Protein AF-A0A9P7BKC5-F1 (afdb_monomer_lite)

Secondary structure (DSSP, 8-state):
--SS---------SSS--HHHHHHHIIIIIHHHHHHTT--TTT---TT-TTS-TTPPTT-GGG-TTHHHHHHHHHHHHTSSS--SSHHHHHHHHHHHHTT--HHHHHHHHTTHHHHHHHHHHTTT-----

Foldseek 3Di:
DALQALFDDDDDDDDDDDPVNVVVCCVPRVVVRCVVSVHDPVPDDDPPPCPPCVDDDPPPVLLPLVVVLVVQLVVQQVPDPDHQPDDVSVVVSSRVSRVPIGSVNSNVSVVCNVVSVVQCVVVVNDDDPD

Structure (mmCIF, N/CA/C/O backbone):
data_AF-A0A9P7BKC5-F1
#
_entry.id   AF-A0A9P7BKC5-F1
#
loop_
_atom_site.group_PDB
_atom_site.id
_atom_site.type_symbol
_atom_site.label_atom_id
_atom_site.label_alt_id
_atom_site.label_comp_id
_atom_site.label_asym_id
_atom_site.label_entity_id
_atom_site.label_seq_id
_atom_site.pdbx_PDB_ins_code
_atom_site.Cartn_x
_atom_site.Cartn_y
_atom_site.Cartn_z
_atom_site.occupancy
_atom_site.B_iso_or_equiv
_atom_site.auth_seq_id
_atom_site.auth_comp_id
_atom_site.auth_asym_id
_atom_site.auth_atom_id
_atom_site.pdbx_PDB_model_num
ATOM 1 N N . MET A 1 1 ? 2.037 -2.837 1.589 1.00 83.06 1 MET A N 1
ATOM 2 C CA . MET A 1 1 ? 1.638 -4.068 0.875 1.00 83.06 1 MET A CA 1
ATOM 3 C C . MET A 1 1 ? 2.873 -4.823 0.447 1.00 83.06 1 MET A C 1
ATOM 5 O O . MET A 1 1 ? 3.811 -4.207 -0.045 1.00 83.06 1 MET A O 1
ATOM 9 N N . THR A 1 2 ? 2.847 -6.133 0.635 1.00 87.44 2 THR A N 1
ATOM 10 C CA . THR A 1 2 ? 3.884 -7.095 0.269 1.00 87.44 2 THR A CA 1
ATOM 11 C C . THR A 1 2 ? 3.277 -8.169 -0.643 1.00 87.44 2 THR A C 1
ATOM 13 O O . THR A 1 2 ? 2.073 -8.186 -0.897 1.00 87.44 2 THR A O 1
ATOM 16 N N . HIS A 1 3 ? 4.106 -9.087 -1.136 1.00 86.81 3 HIS A N 1
ATOM 17 C CA . HIS A 1 3 ? 3.654 -10.266 -1.883 1.00 86.81 3 HIS A CA 1
ATOM 18 C C . HIS A 1 3 ? 2.947 -11.317 -0.999 1.00 86.81 3 HIS A C 1
ATOM 20 O O . HIS A 1 3 ? 2.332 -12.257 -1.506 1.00 86.81 3 HIS A O 1
ATOM 26 N N . GLU A 1 4 ? 3.024 -11.151 0.321 1.00 90.94 4 GLU A N 1
ATOM 27 C CA . GLU A 1 4 ? 2.427 -12.041 1.318 1.00 90.94 4 GLU A CA 1
ATOM 28 C C . GLU A 1 4 ? 1.116 -11.480 1.891 1.00 90.94 4 GLU A C 1
ATOM 30 O O . GLU A 1 4 ? 0.279 -12.244 2.367 1.00 90.94 4 GLU A O 1
ATOM 35 N N . GLY A 1 5 ? 0.877 -10.172 1.755 1.00 92.25 5 GLY A N 1
ATOM 36 C CA . GLY A 1 5 ? -0.394 -9.548 2.101 1.00 92.25 5 GLY A CA 1
ATOM 37 C C . GLY A 1 5 ? -0.320 -8.021 2.204 1.00 92.25 5 GLY A C 1
ATOM 38 O O . GLY A 1 5 ? 0.664 -7.394 1.800 1.00 92.25 5 GLY A O 1
ATOM 39 N N . PRO A 1 6 ? -1.369 -7.368 2.725 1.00 92.25 6 PRO A N 1
ATOM 40 C CA . PRO A 1 6 ? -1.450 -5.910 2.758 1.00 92.25 6 PRO A CA 1
ATOM 41 C C . PRO A 1 6 ? -0.411 -5.267 3.697 1.00 92.25 6 PRO A C 1
ATOM 43 O O . PRO A 1 6 ? 0.045 -4.151 3.420 1.00 92.25 6 PRO A O 1
ATOM 46 N N . GLY A 1 7 ? 0.044 -5.983 4.731 1.00 91.69 7 GLY A N 1
ATOM 47 C CA . GLY A 1 7 ? 0.858 -5.422 5.814 1.00 91.69 7 GLY A CA 1
ATOM 48 C C . GLY A 1 7 ? 0.059 -4.479 6.705 1.00 91.69 7 GLY A C 1
ATOM 49 O O . GLY A 1 7 ? -1.137 -4.279 6.494 1.00 91.69 7 GLY A O 1
ATOM 50 N N . TYR A 1 8 ? 0.709 -3.887 7.699 1.00 90.81 8 TYR A N 1
ATOM 51 C CA . TYR A 1 8 ? 0.022 -2.999 8.632 1.00 90.81 8 TYR A CA 1
ATOM 52 C C . TYR A 1 8 ? -0.262 -1.626 8.010 1.00 90.81 8 TYR A C 1
ATOM 54 O O . TYR A 1 8 ? 0.596 -1.014 7.369 1.00 90.81 8 TYR A O 1
ATOM 62 N N . ALA A 1 9 ? -1.492 -1.142 8.193 1.00 89.31 9 ALA A N 1
ATOM 63 C CA . ALA A 1 9 ? -1.848 0.240 7.901 1.00 89.31 9 ALA A CA 1
ATOM 64 C C . ALA A 1 9 ? -1.431 1.127 9.082 1.00 89.31 9 ALA A C 1
ATOM 66 O O . ALA A 1 9 ? -1.636 0.762 10.236 1.00 89.31 9 ALA A O 1
ATOM 67 N N . CYS A 1 10 ? -0.888 2.309 8.794 1.00 88.94 10 CYS A N 1
ATOM 68 C CA . CYS A 1 10 ? -0.491 3.278 9.813 1.00 88.94 10 CYS A CA 1
ATOM 69 C C . CYS A 1 10 ? -1.374 4.527 9.729 1.00 88.94 10 CYS A C 1
ATOM 71 O O . CYS A 1 10 ? -1.605 5.060 8.639 1.00 88.94 10 CYS A O 1
ATOM 73 N N . GLN A 1 11 ? -1.853 4.995 10.880 1.00 87.25 11 GLN A N 1
ATOM 74 C CA . GLN A 1 11 ? -2.563 6.261 11.001 1.00 87.25 11 GLN A CA 1
ATOM 75 C C . GLN A 1 11 ? -1.601 7.365 11.445 1.00 87.25 11 GLN A C 1
ATOM 77 O O . GLN A 1 11 ? -0.865 7.211 12.416 1.00 87.25 11 GLN A O 1
ATOM 82 N N . ILE A 1 12 ? -1.663 8.511 10.768 1.00 87.19 12 ILE A N 1
ATOM 83 C CA . ILE A 1 12 ? -0.950 9.729 11.160 1.00 87.19 12 ILE A CA 1
ATOM 84 C C . ILE A 1 12 ? -1.946 10.623 11.893 1.00 87.19 12 ILE A C 1
ATOM 86 O O . ILE A 1 12 ? -2.934 11.060 11.301 1.00 87.19 12 ILE A O 1
ATOM 90 N N . TYR A 1 13 ? -1.714 10.846 13.184 1.00 76.50 13 TYR A N 1
ATOM 91 C CA . TYR A 1 13 ? -2.628 11.606 14.040 1.00 76.50 13 TYR A CA 1
ATOM 92 C C . TYR A 1 13 ? -2.347 13.113 14.013 1.00 76.50 13 TYR A C 1
ATOM 94 O O . TYR A 1 13 ? -3.289 13.902 13.955 1.00 76.50 13 TYR A O 1
ATOM 102 N N . ASP A 1 14 ? -1.070 13.505 13.979 1.00 78.75 14 ASP A N 1
ATOM 103 C CA . ASP A 1 14 ? -0.651 14.892 14.181 1.00 78.75 14 ASP A CA 1
ATOM 104 C C . ASP A 1 14 ? 0.051 15.470 12.947 1.00 78.75 14 ASP A C 1
ATOM 106 O O . ASP A 1 14 ? 1.211 15.177 12.659 1.00 78.75 14 ASP A O 1
ATOM 110 N N . GLY A 1 15 ? -0.653 16.352 12.235 1.00 81.31 15 GLY A N 1
ATOM 111 C CA . GLY A 1 15 ? -0.070 17.177 11.179 1.00 81.31 15 GLY A CA 1
ATOM 112 C C . GLY A 1 15 ? 0.419 16.399 9.953 1.00 81.31 15 GLY A C 1
ATOM 113 O O . GLY A 1 15 ? -0.196 15.431 9.508 1.00 81.31 15 GLY A O 1
ATOM 114 N N . THR A 1 16 ? 1.504 16.891 9.358 1.00 86.75 16 THR A N 1
ATOM 115 C CA . THR A 1 16 ? 2.106 16.330 8.143 1.00 86.75 16 THR A CA 1
ATOM 116 C C . THR A 1 16 ? 3.262 15.407 8.514 1.00 86.75 16 THR A C 1
ATOM 118 O O . THR A 1 16 ? 4.022 15.701 9.434 1.00 86.75 16 THR A O 1
ATOM 121 N N . MET A 1 17 ? 3.436 14.317 7.762 1.00 89.62 17 MET A N 1
ATOM 122 C CA . MET A 1 17 ? 4.587 13.425 7.911 1.00 89.62 17 MET A CA 1
ATOM 123 C C . MET A 1 17 ? 5.911 14.199 7.797 1.00 89.62 17 MET A C 1
ATOM 125 O O . MET A 1 17 ? 6.130 14.917 6.822 1.00 89.62 17 MET A O 1
ATOM 129 N N . ASN A 1 18 ? 6.795 14.027 8.782 1.00 89.88 18 ASN A N 1
ATOM 130 C CA . ASN A 1 18 ? 8.168 14.539 8.774 1.00 89.88 18 ASN A CA 1
ATOM 131 C C . ASN A 1 18 ? 9.183 13.376 8.750 1.00 89.88 18 ASN A C 1
ATOM 133 O O . ASN A 1 18 ? 8.792 12.208 8.780 1.00 89.88 18 ASN A O 1
ATOM 137 N N . SER A 1 19 ? 10.482 13.686 8.683 1.00 89.44 19 SER A N 1
ATOM 138 C CA . SER A 1 19 ? 11.553 12.680 8.613 1.00 89.44 19 SER A CA 1
ATOM 139 C C . SER A 1 19 ? 11.585 11.736 9.813 1.00 89.44 19 SER A C 1
ATOM 141 O O . SER A 1 19 ? 11.874 10.552 9.653 1.00 89.44 19 SER A O 1
ATOM 143 N N . ASP A 1 20 ? 11.305 12.252 11.006 1.00 90.56 20 ASP A N 1
ATOM 144 C CA . ASP A 1 20 ? 11.414 11.492 12.252 1.00 90.56 20 ASP A CA 1
ATOM 145 C C . ASP A 1 20 ? 10.244 10.518 12.372 1.00 90.56 20 ASP A C 1
ATOM 147 O O . ASP A 1 20 ? 10.439 9.332 12.636 1.00 90.56 20 ASP A O 1
ATOM 151 N N . LEU A 1 21 ? 9.032 10.989 12.068 1.00 89.88 21 LEU A N 1
ATOM 152 C CA . LEU A 1 21 ? 7.841 10.152 12.005 1.00 89.88 21 LEU A CA 1
ATOM 153 C C . LEU A 1 21 ? 7.958 9.099 10.899 1.00 89.88 21 LEU A C 1
ATOM 155 O O . LEU A 1 21 ? 7.582 7.951 11.109 1.00 89.88 21 LEU A O 1
ATOM 159 N N . TYR A 1 22 ? 8.505 9.459 9.737 1.00 87.19 22 TYR A N 1
ATOM 160 C CA . TYR A 1 22 ? 8.724 8.502 8.654 1.00 87.19 22 TYR A CA 1
ATOM 161 C C . TYR A 1 22 ? 9.676 7.376 9.077 1.00 87.19 22 TYR A C 1
ATOM 163 O O . TYR A 1 22 ? 9.338 6.204 8.934 1.00 87.19 22 TYR A O 1
ATOM 171 N N . GLN A 1 23 ? 10.827 7.715 9.666 1.00 87.88 23 GLN A N 1
ATOM 172 C CA . GLN A 1 23 ? 11.772 6.719 10.181 1.00 87.88 23 GLN A CA 1
ATOM 173 C C . GLN A 1 23 ? 11.151 5.863 11.290 1.00 87.88 23 GLN A C 1
ATOM 175 O O . GLN A 1 23 ? 11.358 4.653 11.309 1.00 87.88 23 GLN A O 1
ATOM 180 N N . HIS A 1 24 ? 10.340 6.456 12.168 1.00 88.38 24 HIS A N 1
ATOM 181 C CA . HIS A 1 24 ? 9.621 5.712 13.199 1.00 88.38 24 HIS A CA 1
ATOM 182 C C . HIS A 1 24 ? 8.637 4.690 12.608 1.00 88.38 24 HIS A C 1
ATOM 184 O O . HIS A 1 24 ? 8.606 3.547 13.060 1.00 88.38 24 HIS A O 1
ATOM 190 N N . ILE A 1 25 ? 7.875 5.057 11.572 1.00 87.75 25 ILE A N 1
ATOM 191 C CA . ILE A 1 25 ? 6.970 4.134 10.862 1.00 87.75 25 ILE A CA 1
ATOM 192 C C . ILE A 1 25 ? 7.759 2.984 10.212 1.00 87.75 25 ILE A C 1
ATOM 194 O O . ILE A 1 25 ? 7.314 1.835 10.238 1.00 87.75 25 ILE A O 1
ATOM 198 N N . LEU A 1 26 ? 8.940 3.270 9.653 1.00 84.62 26 LEU A N 1
ATOM 199 C CA . LEU A 1 26 ? 9.817 2.237 9.092 1.00 84.62 26 LEU A CA 1
ATOM 200 C C . LEU A 1 26 ? 10.387 1.299 10.166 1.00 84.62 26 LEU A C 1
ATOM 202 O O . LEU A 1 26 ? 10.528 0.107 9.916 1.00 84.62 26 LEU A O 1
ATOM 206 N N . ASP A 1 27 ? 10.709 1.798 11.357 1.00 84.38 27 ASP A N 1
ATOM 207 C CA . ASP A 1 27 ? 11.266 0.958 12.424 1.00 84.38 27 ASP A CA 1
ATOM 208 C C . ASP A 1 27 ? 10.200 0.143 13.177 1.00 84.38 27 ASP A C 1
ATOM 210 O O . ASP A 1 27 ? 10.517 -0.879 13.785 1.00 84.38 27 ASP A O 1
ATOM 214 N N . THR A 1 28 ? 8.935 0.568 13.099 1.00 88.06 28 THR A N 1
ATOM 215 C CA . THR A 1 28 ? 7.792 -0.073 13.766 1.00 88.06 28 THR A CA 1
ATOM 216 C C . THR A 1 28 ? 6.921 -0.841 12.776 1.00 88.06 28 THR A C 1
ATOM 218 O O . THR A 1 28 ? 7.116 -2.035 12.581 1.00 88.06 28 THR A O 1
ATOM 221 N N . THR A 1 29 ? 6.002 -0.166 12.083 1.00 86.38 29 THR A N 1
ATOM 222 C CA . THR A 1 29 ? 4.966 -0.772 11.231 1.00 86.38 29 THR A CA 1
ATOM 223 C C . THR A 1 29 ? 5.541 -1.684 10.145 1.00 86.38 29 THR A C 1
ATOM 225 O O . THR A 1 29 ? 4.983 -2.747 9.849 1.00 86.38 29 THR A O 1
ATOM 228 N N . LEU A 1 30 ? 6.661 -1.290 9.531 1.00 85.38 30 LEU A N 1
ATOM 229 C CA . LEU A 1 30 ? 7.325 -2.130 8.535 1.00 85.38 30 LEU A CA 1
ATOM 230 C C . LEU A 1 30 ? 7.966 -3.360 9.183 1.00 85.38 30 LEU A C 1
ATOM 232 O O . LEU A 1 30 ? 7.792 -4.462 8.671 1.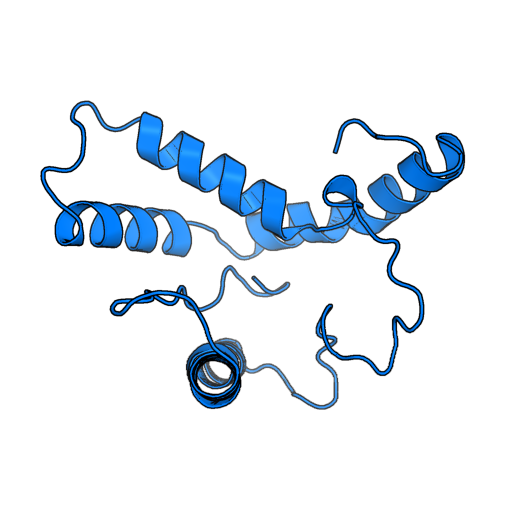00 85.38 30 LEU A O 1
ATOM 236 N N . ARG A 1 31 ? 8.658 -3.193 10.313 1.00 86.12 31 ARG A N 1
ATOM 237 C CA . ARG A 1 31 ? 9.271 -4.299 11.057 1.00 86.12 31 ARG A CA 1
ATOM 238 C C . ARG A 1 31 ? 8.238 -5.305 11.544 1.00 86.12 31 ARG A C 1
ATOM 240 O O . ARG A 1 31 ? 8.405 -6.495 11.307 1.00 86.12 31 ARG A O 1
ATOM 247 N N . GLU A 1 32 ? 7.139 -4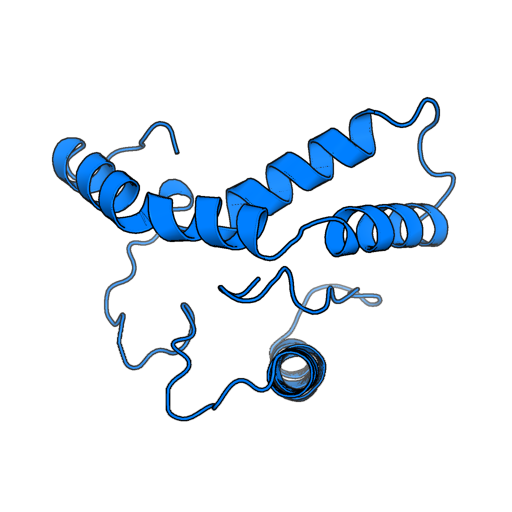.832 12.113 1.00 91.00 32 GLU A N 1
ATOM 248 C CA . GLU A 1 32 ? 6.019 -5.678 12.523 1.00 91.00 32 GLU A CA 1
ATOM 249 C C . GLU A 1 32 ? 5.426 -6.429 11.324 1.00 91.00 32 GLU A C 1
ATOM 251 O O . GLU A 1 32 ? 5.132 -7.616 11.421 1.00 91.00 32 GLU A O 1
ATOM 256 N N . THR A 1 33 ? 5.292 -5.771 10.164 1.00 90.50 33 THR A N 1
ATOM 257 C CA . THR A 1 33 ? 4.818 -6.425 8.929 1.00 90.50 33 THR A CA 1
ATOM 258 C C . THR A 1 33 ? 5.768 -7.540 8.490 1.00 90.50 33 THR A C 1
ATOM 260 O O . THR A 1 33 ? 5.317 -8.613 8.092 1.00 90.50 33 THR A O 1
ATOM 263 N N . MET A 1 34 ? 7.075 -7.282 8.548 1.00 90.06 34 MET A N 1
ATOM 264 C CA . MET A 1 34 ? 8.115 -8.246 8.196 1.00 90.06 34 MET A CA 1
ATOM 265 C C . MET A 1 34 ? 8.068 -9.470 9.112 1.00 90.06 34 MET A C 1
ATOM 267 O O . MET A 1 34 ? 8.055 -10.595 8.624 1.00 90.06 34 MET A O 1
ATOM 271 N N . GLU A 1 35 ? 7.970 -9.250 10.423 1.00 91.25 35 GLU A N 1
ATOM 272 C CA . GLU A 1 35 ? 7.860 -10.315 11.424 1.00 91.25 35 GLU A CA 1
ATOM 273 C C . GLU A 1 35 ? 6.561 -11.115 11.266 1.00 91.25 35 GLU A C 1
ATOM 275 O O . GLU A 1 35 ? 6.583 -12.344 11.299 1.00 91.25 35 GLU A O 1
ATOM 280 N N . TYR A 1 36 ? 5.432 -10.441 11.030 1.00 92.12 36 TYR A N 1
ATOM 281 C CA . TYR A 1 36 ? 4.128 -11.085 10.863 1.00 92.12 36 TYR A CA 1
ATOM 282 C C . TYR A 1 36 ? 4.091 -12.070 9.686 1.00 92.12 36 TYR A C 1
ATOM 284 O O . TYR A 1 36 ? 3.479 -13.134 9.787 1.00 92.12 36 TYR A O 1
ATOM 292 N N . TYR A 1 37 ? 4.738 -11.723 8.572 1.00 91.62 37 TYR A N 1
ATOM 293 C CA . TYR A 1 37 ? 4.798 -12.569 7.378 1.00 91.62 37 TYR A CA 1
ATOM 294 C C . TYR A 1 37 ? 6.039 -13.473 7.316 1.00 91.62 37 TYR A C 1
ATOM 296 O O . TYR A 1 37 ? 6.247 -14.107 6.283 1.00 91.62 37 TYR A O 1
ATOM 304 N N . ASP A 1 38 ? 6.848 -13.533 8.381 1.00 92.06 38 ASP A N 1
ATOM 305 C CA . ASP A 1 38 ? 8.117 -14.281 8.423 1.00 92.06 38 ASP A CA 1
ATOM 306 C C . ASP A 1 38 ? 9.042 -13.935 7.237 1.00 92.06 38 ASP A C 1
ATOM 308 O O . ASP A 1 38 ? 9.631 -14.787 6.571 1.00 92.06 38 ASP A O 1
ATOM 312 N N . MET A 1 39 ? 9.105 -12.643 6.911 1.00 89.00 39 MET A N 1
ATOM 313 C CA . MET A 1 39 ? 9.893 -12.129 5.800 1.00 89.00 39 MET A CA 1
ATOM 314 C C . MET A 1 39 ? 11.328 -11.863 6.247 1.00 89.00 39 MET A C 1
ATOM 316 O O . MET A 1 39 ? 11.585 -11.266 7.292 1.00 89.00 39 MET A O 1
ATOM 320 N N . ASP A 1 40 ? 12.279 -12.243 5.401 1.00 86.94 40 ASP A N 1
ATOM 321 C CA . ASP A 1 40 ? 13.687 -11.963 5.637 1.00 86.94 40 ASP A CA 1
ATOM 322 C C . ASP A 1 40 ? 14.084 -10.617 5.016 1.00 86.94 40 ASP A C 1
ATOM 324 O O . ASP A 1 40 ? 13.913 -10.370 3.818 1.00 86.94 40 ASP A O 1
ATOM 328 N N . TRP A 1 41 ? 14.654 -9.744 5.846 1.00 81.88 41 TRP A N 1
ATOM 329 C CA . TRP A 1 41 ? 15.195 -8.450 5.439 1.00 81.88 41 TRP A CA 1
ATOM 330 C C . TRP A 1 41 ? 16.271 -8.565 4.360 1.00 81.88 41 TRP A C 1
ATOM 332 O O . TRP A 1 41 ? 16.396 -7.658 3.541 1.00 81.88 41 TRP A O 1
ATOM 342 N N . SER A 1 42 ? 17.041 -9.659 4.340 1.00 80.62 42 SER A N 1
ATOM 343 C CA . SER A 1 42 ? 18.130 -9.843 3.375 1.00 80.62 42 SER A CA 1
ATOM 344 C C . SER A 1 42 ? 17.638 -10.160 1.959 1.00 80.62 42 SER A C 1
ATOM 346 O O . SER A 1 42 ? 18.337 -9.888 0.983 1.00 80.62 42 SER A O 1
ATOM 348 N N . THR A 1 43 ? 16.417 -10.690 1.843 1.00 79.88 43 THR A N 1
ATOM 349 C CA . THR A 1 43 ? 15.800 -11.113 0.575 1.00 79.88 43 THR A CA 1
ATOM 350 C C . THR A 1 43 ? 14.571 -10.288 0.195 1.00 79.88 43 THR A C 1
ATOM 352 O O . THR A 1 43 ? 14.026 -10.456 -0.897 1.00 79.88 43 THR A O 1
ATOM 355 N N . THR A 1 44 ? 14.138 -9.367 1.060 1.00 76.50 44 THR A N 1
ATOM 356 C CA . THR A 1 44 ? 12.997 -8.491 0.792 1.00 76.50 44 THR A CA 1
ATOM 357 C C . THR A 1 44 ? 13.432 -7.238 0.051 1.00 76.50 44 THR A C 1
ATOM 359 O O . THR A 1 44 ? 14.192 -6.412 0.553 1.00 76.50 44 THR A O 1
ATOM 362 N N . TYR A 1 45 ? 12.876 -7.063 -1.144 1.00 71.81 45 TYR A N 1
ATOM 363 C CA . TYR A 1 45 ? 13.081 -5.871 -1.951 1.00 71.81 45 TYR A CA 1
ATOM 364 C C . TYR A 1 45 ? 12.007 -4.831 -1.639 1.00 71.81 45 TYR A C 1
ATOM 366 O O . TYR A 1 45 ? 10.830 -5.018 -1.956 1.00 71.81 45 TYR A O 1
ATOM 374 N N . PHE A 1 46 ? 12.410 -3.712 -1.040 1.00 69.94 46 PHE A N 1
ATOM 375 C CA . PHE A 1 46 ? 11.528 -2.561 -0.872 1.00 69.94 46 PHE A CA 1
ATOM 376 C C . PHE A 1 46 ? 11.637 -1.644 -2.081 1.00 69.94 46 PHE A C 1
ATOM 378 O O . PHE A 1 46 ? 12.729 -1.264 -2.487 1.00 69.94 46 PHE A O 1
ATOM 385 N N . GLN A 1 47 ? 10.493 -1.211 -2.602 1.00 61.75 47 GLN A N 1
ATOM 386 C CA . GLN A 1 47 ? 10.439 -0.270 -3.721 1.00 61.75 47 GLN A CA 1
ATOM 387 C C . GLN A 1 47 ? 11.120 1.078 -3.416 1.00 61.75 47 GLN A C 1
ATOM 389 O O . GLN A 1 47 ? 11.583 1.744 -4.331 1.00 61.75 47 GLN A O 1
ATOM 394 N N . HIS A 1 48 ? 11.204 1.452 -2.134 1.00 55.44 48 HIS A N 1
ATOM 395 C CA . HIS A 1 48 ? 11.898 2.655 -1.655 1.00 55.44 48 HIS A CA 1
ATOM 396 C C . HIS A 1 48 ? 13.314 2.379 -1.130 1.00 55.44 48 HIS A C 1
ATOM 398 O O . HIS A 1 48 ? 13.990 3.310 -0.696 1.00 55.44 48 HIS A O 1
ATOM 404 N N . HIS A 1 49 ? 13.784 1.123 -1.130 1.00 53.44 49 HIS A N 1
ATOM 405 C CA . HIS A 1 49 ? 15.191 0.856 -0.842 1.00 53.44 49 HIS A CA 1
ATOM 406 C C . HIS A 1 49 ? 16.023 1.278 -2.053 1.00 53.44 49 HIS A C 1
ATOM 408 O O . HIS A 1 49 ? 16.048 0.622 -3.091 1.00 53.44 49 HIS A O 1
ATOM 414 N N . VAL A 1 50 ? 16.717 2.392 -1.846 1.00 44.88 50 VAL A N 1
ATOM 415 C CA . VAL A 1 50 ? 17.532 3.170 -2.786 1.00 44.88 50 VAL A CA 1
ATOM 416 C C . VAL A 1 50 ? 18.568 2.338 -3.560 1.00 44.88 50 VAL A C 1
ATOM 418 O O . VAL A 1 50 ? 18.993 2.746 -4.622 1.00 44.88 50 VAL A O 1
ATOM 421 N N . ASN A 1 51 ? 18.936 1.138 -3.103 1.00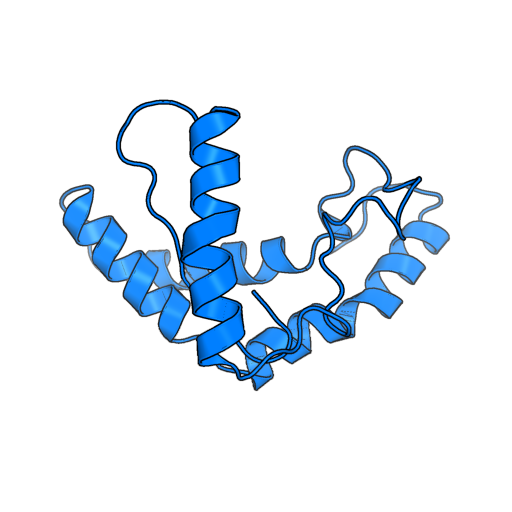 46.91 51 ASN A N 1
ATOM 422 C CA . ASN A 1 51 ? 20.082 0.400 -3.651 1.00 46.91 51 ASN A CA 1
ATOM 423 C C . ASN A 1 51 ? 19.833 -0.385 -4.956 1.00 46.91 51 ASN A C 1
ATOM 425 O O . ASN A 1 51 ? 20.765 -1.025 -5.437 1.00 46.91 51 ASN A O 1
ATOM 429 N N . TYR A 1 52 ? 18.610 -0.425 -5.498 1.00 51.72 52 TYR A N 1
ATOM 430 C CA . TYR A 1 52 ? 18.315 -1.208 -6.718 1.00 51.72 52 TYR A CA 1
ATOM 431 C C . TYR A 1 52 ? 17.518 -0.466 -7.792 1.00 51.72 52 TYR A C 1
ATOM 433 O O . TYR A 1 52 ? 17.395 -0.961 -8.912 1.00 51.72 52 TYR A O 1
ATOM 441 N N . ILE A 1 53 ? 16.978 0.707 -7.471 1.00 54.34 53 ILE A N 1
ATOM 442 C CA . ILE A 1 53 ? 16.230 1.541 -8.405 1.00 54.34 53 ILE A CA 1
ATOM 443 C C . ILE A 1 53 ? 16.785 2.960 -8.273 1.00 54.34 53 ILE A C 1
ATOM 445 O O . ILE A 1 53 ? 16.160 3.828 -7.669 1.00 54.34 53 ILE A O 1
ATOM 449 N N . ASP A 1 54 ? 17.987 3.173 -8.808 1.00 55.75 54 ASP A N 1
ATOM 450 C CA . ASP A 1 54 ? 18.629 4.494 -8.810 1.00 55.75 54 ASP A CA 1
ATOM 451 C C . ASP A 1 54 ? 17.847 5.509 -9.674 1.00 55.75 54 ASP A C 1
ATOM 453 O O . ASP A 1 54 ? 17.864 6.704 -9.392 1.00 55.75 54 ASP A O 1
ATOM 457 N N . ASP A 1 55 ? 17.076 5.025 -10.660 1.00 67.75 55 ASP A N 1
ATOM 458 C CA . ASP A 1 55 ? 16.382 5.841 -11.665 1.00 67.75 55 ASP A CA 1
ATOM 459 C C . ASP A 1 55 ? 14.858 5.595 -11.698 1.00 67.75 55 ASP A C 1
ATOM 461 O O . ASP A 1 55 ? 14.282 5.324 -12.757 1.00 67.75 55 ASP A O 1
ATOM 465 N N . TRP A 1 56 ? 14.156 5.654 -10.556 1.00 75.31 56 TRP A N 1
ATOM 466 C CA . TRP A 1 56 ? 12.686 5.620 -10.621 1.00 75.31 56 TRP A CA 1
ATOM 467 C C . TRP A 1 56 ? 12.171 6.889 -11.317 1.00 75.31 56 TRP A C 1
ATOM 469 O O . TRP A 1 56 ? 12.456 7.998 -10.851 1.00 75.31 56 TRP A O 1
ATOM 479 N N . PRO A 1 57 ? 11.386 6.773 -12.402 1.00 78.06 57 PRO A N 1
ATOM 480 C CA . PRO A 1 57 ? 10.914 7.943 -13.119 1.00 78.06 57 PRO A CA 1
ATOM 481 C C . PRO A 1 57 ? 9.961 8.759 -12.239 1.00 78.06 57 PRO A C 1
ATOM 483 O O . PRO A 1 57 ? 8.989 8.249 -11.669 1.00 78.06 57 PRO A O 1
ATOM 486 N N . ALA A 1 58 ? 10.233 10.061 -12.136 1.00 79.75 58 ALA A N 1
ATOM 487 C CA . ALA A 1 58 ? 9.325 10.990 -11.478 1.00 79.75 58 ALA A CA 1
ATOM 488 C C . ALA A 1 58 ? 7.937 10.949 -12.147 1.00 79.75 58 ALA A C 1
ATOM 490 O O . ALA A 1 58 ? 7.809 10.649 -13.332 1.00 79.75 58 ALA A O 1
ATOM 491 N N . GLN A 1 59 ? 6.888 11.258 -11.379 1.00 81.75 59 GLN A N 1
ATOM 492 C CA . GLN A 1 59 ? 5.503 11.331 -11.873 1.00 81.75 59 GLN A CA 1
ATOM 493 C C . GLN A 1 59 ? 4.985 10.051 -12.558 1.00 81.75 59 GLN A C 1
ATOM 495 O O . GLN A 1 59 ? 4.153 10.136 -13.455 1.00 81.75 59 GLN A O 1
ATOM 500 N N . SER A 1 60 ? 5.426 8.871 -12.111 1.00 83.31 60 SER A N 1
ATOM 501 C CA . SER A 1 60 ? 4.982 7.575 -12.652 1.00 83.31 60 SER A CA 1
ATOM 502 C C . SER A 1 60 ? 4.115 6.780 -11.658 1.00 83.31 60 SER A C 1
ATOM 504 O O . SER A 1 60 ? 4.539 5.713 -11.200 1.00 83.31 60 SER A O 1
ATOM 506 N N . PRO A 1 61 ? 2.914 7.275 -11.280 1.00 83.50 61 PRO A N 1
ATOM 507 C CA . PRO A 1 61 ? 2.014 6.550 -10.378 1.00 83.50 61 PRO A CA 1
ATOM 508 C C . PRO A 1 61 ? 1.554 5.214 -10.981 1.00 83.50 61 PRO A C 1
ATOM 510 O O . PRO A 1 61 ? 1.384 4.238 -10.253 1.00 83.50 61 PRO A O 1
ATOM 513 N N . ASP A 1 62 ? 1.461 5.132 -12.307 1.00 83.88 62 ASP A N 1
ATOM 514 C CA . ASP A 1 62 ? 1.101 3.937 -13.071 1.00 83.88 62 ASP A CA 1
ATOM 515 C C . ASP A 1 62 ? 2.027 2.744 -12.775 1.00 83.88 62 ASP A C 1
ATOM 517 O O . ASP A 1 62 ? 1.613 1.581 -12.822 1.00 83.88 62 ASP A O 1
ATOM 521 N N . LEU A 1 63 ? 3.286 3.021 -12.417 1.00 85.44 63 LEU A N 1
ATOM 522 C CA . LEU A 1 63 ? 4.292 2.019 -12.062 1.00 85.44 63 LEU A CA 1
ATOM 523 C C . LEU A 1 63 ? 4.265 1.643 -10.574 1.00 85.44 63 LEU A C 1
ATOM 525 O O . LEU A 1 63 ? 5.058 0.807 -10.149 1.00 85.44 63 LEU A O 1
ATOM 529 N N . TYR A 1 64 ? 3.378 2.226 -9.765 1.00 84.94 64 TYR A N 1
ATOM 530 C CA . TYR A 1 64 ? 3.311 2.003 -8.323 1.00 84.94 64 TYR A CA 1
ATOM 531 C C . TYR A 1 64 ? 2.164 1.022 -7.989 1.00 84.94 64 TYR A C 1
ATOM 533 O O . TYR A 1 64 ? 0.986 1.396 -8.029 1.00 84.94 64 TYR A O 1
ATOM 541 N N . PRO A 1 65 ? 2.444 -0.261 -7.658 1.00 83.56 65 PRO A N 1
ATOM 542 C CA . PRO A 1 65 ? 1.392 -1.264 -7.459 1.00 83.56 65 PRO A CA 1
ATOM 543 C C . PRO A 1 65 ? 0.390 -0.925 -6.362 1.00 83.56 65 PRO A C 1
ATOM 545 O O . PRO A 1 65 ? -0.753 -1.365 -6.450 1.00 83.56 65 PRO A O 1
ATOM 548 N N . ILE A 1 66 ? 0.796 -0.159 -5.342 1.00 86.25 66 ILE A N 1
ATOM 549 C CA . ILE A 1 66 ? -0.042 0.180 -4.181 1.00 86.25 66 ILE A CA 1
ATOM 550 C C . ILE A 1 66 ? -1.223 1.097 -4.538 1.00 86.25 66 ILE A C 1
ATOM 552 O O . ILE A 1 66 ? -2.223 1.096 -3.820 1.00 86.25 66 ILE A O 1
ATOM 556 N N . GLU A 1 67 ? -1.153 1.835 -5.651 1.00 87.69 67 GLU A N 1
ATOM 557 C CA . GLU A 1 67 ? -2.245 2.717 -6.089 1.00 87.69 67 GLU A CA 1
ATOM 558 C C . GLU A 1 67 ? -3.538 1.930 -6.332 1.00 87.69 67 GLU A C 1
ATOM 560 O O . GLU A 1 67 ? -4.641 2.389 -6.027 1.00 87.69 67 GLU A O 1
ATOM 565 N N . HIS A 1 68 ? -3.415 0.686 -6.802 1.00 88.81 68 HIS A N 1
ATOM 566 C CA . HIS A 1 68 ? -4.568 -0.168 -7.066 1.00 88.81 68 HIS A CA 1
ATOM 567 C C . HIS A 1 68 ? -5.280 -0.641 -5.781 1.00 88.81 68 HIS A C 1
ATOM 569 O O . HIS A 1 68 ? -6.499 -0.466 -5.694 1.00 88.81 68 HIS A O 1
ATOM 575 N N . PRO A 1 69 ? -4.588 -1.193 -4.760 1.00 91.25 69 PRO A N 1
ATOM 576 C CA . PRO A 1 69 ? -5.157 -1.413 -3.433 1.00 91.25 69 PRO A CA 1
ATOM 577 C C . PRO A 1 69 ? -5.806 -0.168 -2.833 1.00 91.25 69 PRO A C 1
ATOM 579 O O . PRO A 1 69 ? -6.896 -0.278 -2.273 1.00 91.25 69 PRO A O 1
ATOM 582 N N . TRP A 1 70 ? -5.204 1.018 -2.978 1.00 92.75 70 TRP A N 1
ATOM 583 C CA . TRP A 1 70 ? -5.815 2.257 -2.487 1.00 92.75 70 TRP A CA 1
ATOM 584 C C . TRP A 1 70 ? -7.118 2.592 -3.207 1.00 92.75 70 TRP A C 1
ATOM 586 O O . TRP A 1 70 ? -8.107 2.949 -2.560 1.00 92.75 70 TRP A O 1
ATOM 596 N N . HIS A 1 71 ? -7.156 2.447 -4.532 1.00 92.12 71 HIS A N 1
ATOM 597 C CA . HIS A 1 71 ? -8.385 2.611 -5.303 1.00 92.12 71 HIS A CA 1
ATOM 598 C C . HIS A 1 71 ? -9.458 1.600 -4.873 1.00 92.12 71 HIS A C 1
ATOM 600 O O . HIS A 1 71 ? -10.590 1.982 -4.574 1.00 92.12 71 HIS A O 1
ATOM 606 N N . HIS A 1 72 ? -9.094 0.321 -4.754 1.00 93.50 72 HIS A N 1
ATOM 607 C CA . HIS A 1 72 ? -9.997 -0.738 -4.303 1.00 93.50 72 HIS A CA 1
ATOM 608 C C . HIS A 1 72 ? -10.519 -0.468 -2.883 1.00 93.50 72 HIS A C 1
ATOM 610 O O . HIS A 1 72 ? -11.709 -0.637 -2.616 1.00 93.50 72 HIS A O 1
ATOM 616 N N . LEU A 1 73 ? -9.677 0.028 -1.978 1.00 95.44 73 LEU A N 1
ATOM 617 C CA . LEU A 1 73 ? -10.096 0.404 -0.632 1.00 95.44 73 LEU A CA 1
ATOM 618 C C . LEU A 1 73 ? -11.121 1.543 -0.658 1.00 95.44 73 LEU A C 1
ATOM 620 O O . LEU A 1 73 ? -12.154 1.448 -0.000 1.00 95.44 73 LEU A O 1
ATOM 624 N N . LYS A 1 74 ? -10.890 2.588 -1.461 1.00 94.81 74 LYS A N 1
ATOM 625 C CA . LYS A 1 74 ? -11.853 3.690 -1.637 1.00 94.81 74 LYS A CA 1
ATOM 626 C C . LYS A 1 74 ? -13.196 3.191 -2.177 1.00 94.81 74 LYS A C 1
ATOM 628 O O . LYS A 1 74 ? -14.231 3.647 -1.697 1.00 94.81 74 LYS A O 1
ATOM 633 N N . LEU A 1 75 ? -13.191 2.231 -3.106 1.00 95.31 75 LEU A N 1
ATOM 634 C CA . LEU A 1 75 ? -14.415 1.574 -3.580 1.00 95.31 75 LEU A CA 1
ATOM 635 C C . LEU A 1 75 ? -15.111 0.795 -2.456 1.00 95.31 75 LEU A C 1
ATOM 637 O O . LEU A 1 75 ? -16.313 0.934 -2.271 1.00 95.31 75 LEU A O 1
ATOM 641 N N . LYS A 1 76 ? -14.378 0.026 -1.641 1.00 94.81 76 LYS A N 1
ATOM 642 C CA . LYS A 1 76 ? -14.970 -0.658 -0.474 1.00 94.81 76 LYS A CA 1
ATOM 643 C C . LYS A 1 76 ? -15.607 0.330 0.506 1.00 94.81 76 LYS A C 1
ATOM 645 O O . LYS A 1 76 ? -16.676 0.056 1.044 1.00 94.81 76 LYS A O 1
ATOM 650 N N . LEU A 1 77 ? -14.980 1.486 0.722 1.00 95.38 77 LEU A N 1
ATOM 651 C CA . LEU A 1 77 ? -15.510 2.538 1.591 1.00 95.38 77 LEU A CA 1
ATOM 652 C C . LEU A 1 77 ? -16.741 3.239 0.998 1.00 95.38 77 LEU A C 1
ATOM 654 O O . LEU A 1 77 ? -17.611 3.658 1.762 1.00 95.38 77 LEU A O 1
ATOM 658 N N . SER A 1 78 ? -16.847 3.354 -0.329 1.00 94.81 78 SER A N 1
ATOM 659 C CA . SER A 1 78 ? -18.006 3.978 -0.984 1.00 94.81 78 SER A CA 1
ATOM 660 C C . SER A 1 78 ? -19.262 3.104 -0.969 1.00 94.81 78 SER A C 1
ATOM 662 O O . SER A 1 78 ? -20.359 3.635 -1.116 1.00 94.81 78 SER A O 1
ATOM 664 N N . LEU A 1 79 ? -19.118 1.795 -0.738 1.00 95.25 79 LEU A N 1
ATOM 665 C CA . LEU A 1 79 ? -20.235 0.851 -0.612 1.00 95.25 79 LEU A CA 1
ATOM 666 C C . LEU A 1 79 ? -20.989 0.954 0.724 1.00 95.25 79 LEU A C 1
ATOM 668 O O . LEU A 1 79 ? -22.026 0.318 0.883 1.00 95.25 79 LEU A O 1
ATOM 672 N N . TYR A 1 80 ? -20.489 1.718 1.699 1.00 94.38 80 TYR A N 1
ATOM 673 C CA . TYR A 1 80 ? -21.216 1.933 2.949 1.00 94.38 80 TYR A CA 1
ATOM 674 C C . TYR A 1 80 ? -22.427 2.847 2.722 1.00 94.38 80 TYR A C 1
ATOM 676 O O . TYR A 1 80 ? -22.273 3.971 2.250 1.00 94.38 80 TYR A O 1
ATOM 684 N N . ASP A 1 81 ? -23.605 2.425 3.194 1.00 95.19 81 ASP A N 1
ATOM 685 C CA . ASP A 1 81 ? -24.857 3.196 3.074 1.00 95.19 81 ASP A CA 1
ATOM 686 C C . ASP A 1 81 ? -24.769 4.609 3.671 1.00 95.19 81 ASP A C 1
ATOM 688 O O . ASP A 1 81 ? -25.440 5.545 3.237 1.00 95.19 81 ASP A O 1
ATOM 692 N N . LYS A 1 82 ? -23.958 4.765 4.723 1.00 95.19 82 LYS A N 1
ATOM 693 C CA . LYS A 1 82 ? -23.767 6.024 5.444 1.00 95.19 82 LYS A CA 1
ATOM 694 C C . LYS A 1 82 ? -22.295 6.378 5.490 1.00 95.19 82 LYS A C 1
ATOM 696 O O . LYS A 1 82 ? -21.456 5.519 5.760 1.00 95.19 82 LYS A O 1
ATOM 701 N N . LYS A 1 83 ? -21.991 7.668 5.346 1.00 93.06 83 LYS A N 1
ATOM 702 C CA . LYS A 1 83 ? -20.652 8.207 5.619 1.00 93.06 83 LYS A CA 1
ATOM 703 C C . LYS A 1 83 ? -20.256 7.939 7.076 1.00 93.06 83 LYS A C 1
ATOM 705 O O . LYS A 1 83 ? -21.123 7.830 7.943 1.00 93.06 83 LYS A O 1
ATOM 710 N N . ALA A 1 84 ? -18.956 7.816 7.329 1.00 95.06 84 ALA A N 1
ATOM 711 C CA . ALA A 1 84 ? -18.435 7.735 8.689 1.00 95.06 84 ALA A CA 1
ATOM 712 C C . ALA A 1 84 ? -18.766 9.024 9.460 1.00 95.06 84 ALA A C 1
ATOM 714 O O . ALA A 1 84 ? -18.734 10.117 8.889 1.00 95.06 84 ALA A O 1
ATOM 715 N N . LYS A 1 85 ? -19.089 8.901 10.748 1.00 94.50 85 LYS A N 1
ATOM 716 C CA . LYS A 1 85 ? -19.471 10.023 11.621 1.00 94.50 85 LYS A CA 1
ATOM 717 C C . LYS A 1 85 ? -18.273 10.830 12.124 1.00 94.50 85 LYS A C 1
ATOM 719 O O . LYS A 1 85 ? -18.463 11.903 12.685 1.00 94.50 85 LYS A O 1
ATOM 724 N N . GLY A 1 86 ? -17.057 10.321 11.942 1.00 93.88 86 GLY A N 1
ATOM 725 C CA . GLY A 1 86 ? -15.825 10.969 12.373 1.00 93.88 86 GLY A CA 1
ATOM 726 C C . GLY A 1 86 ? -14.586 10.170 11.985 1.00 93.88 86 GLY A C 1
ATOM 727 O O . GLY A 1 86 ? -14.686 9.115 11.357 1.00 93.88 86 GLY A O 1
ATOM 728 N N . VAL A 1 87 ? -13.418 10.686 12.374 1.00 91.88 87 VAL A N 1
ATOM 729 C CA . VAL A 1 87 ? -12.115 10.116 11.998 1.00 91.88 87 VAL A CA 1
ATOM 730 C C . VAL A 1 87 ? -11.903 8.705 12.551 1.00 91.88 87 VAL A C 1
ATOM 732 O O . VAL A 1 87 ? -11.394 7.856 11.830 1.00 91.88 87 VAL A O 1
ATOM 735 N N . HIS A 1 88 ? -12.362 8.421 13.775 1.00 93.12 88 HIS A N 1
ATOM 736 C CA . HIS A 1 88 ? -12.227 7.095 14.386 1.00 93.12 88 HIS A CA 1
ATOM 737 C C . HIS A 1 88 ? -13.038 6.033 13.638 1.00 93.12 88 HIS A C 1
ATOM 739 O O . HIS A 1 88 ? -12.493 5.015 13.234 1.00 93.12 88 HIS A O 1
ATOM 745 N N . GLU A 1 89 ? -14.314 6.309 13.348 1.00 95.50 89 GLU A N 1
ATOM 746 C CA . GLU A 1 89 ? -15.143 5.381 12.568 1.00 95.50 89 GLU A CA 1
ATOM 747 C C . GLU A 1 89 ? -14.613 5.224 11.133 1.00 95.50 89 GLU A C 1
ATOM 749 O O . GLU A 1 89 ? -14.691 4.145 10.549 1.00 95.50 89 GLU A O 1
ATOM 754 N N . LEU A 1 90 ? -14.063 6.290 10.538 1.00 94.94 90 LEU A N 1
ATOM 755 C CA . LEU A 1 90 ? -13.423 6.187 9.229 1.00 94.94 90 LEU A CA 1
ATOM 756 C C . LEU A 1 90 ? -12.201 5.263 9.288 1.00 94.94 90 LEU A C 1
ATOM 758 O O . LEU A 1 90 ? -12.059 4.413 8.410 1.00 94.94 90 LEU A O 1
ATOM 762 N N . TRP A 1 91 ? -11.362 5.405 10.315 1.00 95.00 91 TRP A N 1
ATOM 763 C CA . TRP A 1 91 ? -10.195 4.554 10.520 1.00 95.00 91 TRP A CA 1
ATOM 764 C C . TRP A 1 91 ? -10.582 3.085 10.697 1.00 95.00 91 TRP A C 1
ATOM 766 O O . TRP A 1 91 ? -10.057 2.242 9.979 1.00 95.00 91 TRP A O 1
ATOM 776 N N . GLU A 1 92 ? -11.574 2.774 11.534 1.00 95.12 92 GLU A N 1
ATOM 777 C CA . GLU A 1 92 ? -12.068 1.398 11.712 1.00 95.12 92 GLU A CA 1
ATOM 778 C C . GLU A 1 92 ? -12.513 0.768 10.382 1.00 95.12 92 GLU A C 1
ATOM 780 O O . GLU A 1 92 ? -12.225 -0.395 10.088 1.00 95.12 92 GLU A O 1
ATOM 785 N N . ARG A 1 93 ? -13.205 1.538 9.531 1.00 96.19 93 ARG A N 1
ATOM 786 C CA . ARG A 1 93 ? -13.631 1.060 8.207 1.00 96.19 93 ARG A CA 1
ATOM 787 C C . ARG A 1 93 ? -12.453 0.876 7.250 1.00 96.19 93 ARG A C 1
ATOM 789 O O . ARG A 1 93 ? -12.476 -0.070 6.460 1.00 96.19 93 ARG A O 1
ATOM 796 N N . VAL A 1 94 ? -11.464 1.770 7.299 1.00 95.88 94 VAL A N 1
ATOM 797 C CA . VAL A 1 94 ? -10.216 1.691 6.521 1.00 95.88 94 VAL A CA 1
ATOM 798 C C . VAL A 1 94 ? -9.438 0.445 6.919 1.00 95.88 94 VAL A C 1
ATOM 800 O O . VAL A 1 94 ? -9.129 -0.363 6.049 1.00 95.88 94 VAL A O 1
ATOM 803 N N . GLU A 1 95 ? -9.199 0.245 8.211 1.00 95.50 95 GLU A N 1
ATOM 804 C CA . GLU A 1 95 ? -8.478 -0.901 8.762 1.00 95.50 95 GLU A CA 1
ATOM 805 C C . GLU A 1 95 ? -9.183 -2.215 8.409 1.00 95.50 95 GLU A C 1
ATOM 807 O O . GLU A 1 95 ? -8.570 -3.127 7.851 1.00 95.50 95 GLU A O 1
ATOM 812 N N . LYS A 1 96 ? -10.504 -2.289 8.608 1.00 95.69 96 LYS A N 1
ATOM 813 C CA . LYS A 1 96 ? -11.305 -3.451 8.201 1.00 95.69 96 LYS A CA 1
ATOM 814 C C . LYS A 1 96 ? -11.218 -3.720 6.697 1.00 95.69 96 LYS A C 1
ATOM 816 O O . LYS A 1 96 ? -11.128 -4.872 6.274 1.00 95.69 96 LYS A O 1
ATOM 821 N N . GLY A 1 97 ? -11.282 -2.673 5.877 1.00 95.62 97 GLY A N 1
ATOM 822 C CA . GLY A 1 97 ? -11.172 -2.786 4.425 1.00 95.62 97 GLY A CA 1
ATOM 823 C C . GLY A 1 97 ? -9.786 -3.257 3.987 1.00 95.62 97 GLY A C 1
ATOM 824 O O . GLY A 1 97 ? -9.686 -4.134 3.131 1.00 95.62 97 GLY A O 1
ATOM 825 N N . TRP A 1 98 ? -8.738 -2.727 4.606 1.00 95.88 98 TRP A N 1
ATOM 826 C CA . TRP A 1 98 ? -7.345 -3.062 4.333 1.00 95.88 98 TRP A CA 1
ATOM 827 C C . TRP A 1 98 ? -7.024 -4.512 4.696 1.00 95.88 98 TRP A C 1
ATOM 829 O O . TRP A 1 98 ? -6.554 -5.269 3.851 1.00 95.88 98 TRP A O 1
ATOM 839 N N . ASN A 1 99 ? -7.408 -4.935 5.902 1.00 94.62 99 ASN A N 1
ATOM 840 C CA . ASN A 1 99 ? -7.189 -6.294 6.410 1.00 94.62 99 ASN A CA 1
ATOM 841 C C . ASN A 1 99 ? -8.025 -7.363 5.689 1.00 94.62 99 ASN A C 1
ATOM 843 O O . ASN A 1 99 ? -7.835 -8.553 5.910 1.00 94.62 99 ASN A O 1
ATOM 847 N N . SER A 1 100 ? -8.960 -6.955 4.827 1.00 94.94 100 SER A N 1
ATOM 848 C CA . SER A 1 100 ? -9.712 -7.878 3.971 1.00 94.94 100 SER A CA 1
ATOM 849 C C . SER A 1 100 ? -9.021 -8.187 2.639 1.00 94.94 100 SER A C 1
ATOM 851 O O . SER A 1 100 ? -9.580 -8.929 1.832 1.00 94.94 100 SER A O 1
ATOM 853 N N . PHE A 1 101 ? -7.862 -7.585 2.356 1.00 94.31 101 PHE A N 1
ATOM 854 C CA . PHE A 1 101 ? -7.022 -8.014 1.243 1.00 94.31 101 PHE A CA 1
ATOM 855 C C . PHE A 1 101 ? -6.227 -9.247 1.656 1.00 94.31 101 PHE A C 1
ATOM 857 O O . PHE A 1 101 ? -5.503 -9.226 2.648 1.00 94.31 101 PHE A O 1
ATOM 864 N N . ASP A 1 102 ? -6.380 -10.317 0.887 1.00 93.81 102 ASP A N 1
ATOM 865 C CA . ASP A 1 102 ? -5.594 -11.529 1.042 1.00 93.81 102 ASP A CA 1
ATOM 866 C C . ASP A 1 102 ? -4.326 -11.476 0.181 1.00 93.81 102 ASP A C 1
ATOM 868 O O . ASP A 1 102 ? -4.073 -10.549 -0.603 1.00 93.81 102 ASP A O 1
ATOM 872 N N . LYS A 1 103 ? -3.510 -12.508 0.358 1.00 94.12 103 LYS A N 1
ATOM 873 C CA . LYS A 1 103 ? -2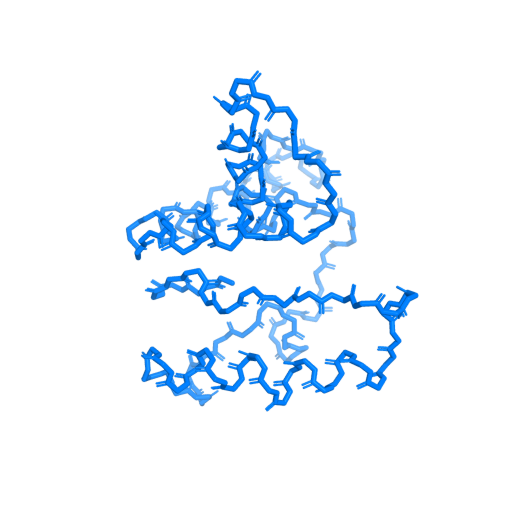.265 -12.714 -0.366 1.00 94.12 103 LYS A CA 1
ATOM 874 C C . LYS A 1 103 ? -2.499 -12.734 -1.874 1.00 94.12 103 LYS A C 1
ATOM 876 O O . LYS A 1 103 ? -1.771 -12.089 -2.623 1.00 94.12 103 LYS A O 1
ATOM 881 N N . GLU A 1 104 ? -3.536 -13.419 -2.332 1.00 94.75 104 GLU A N 1
ATOM 882 C CA . GLU A 1 104 ? -3.886 -13.576 -3.741 1.00 94.75 104 GLU A CA 1
ATOM 883 C C . GLU A 1 104 ? -4.225 -12.234 -4.404 1.00 94.75 104 GLU A C 1
ATOM 885 O O . GLU A 1 104 ? -3.805 -11.978 -5.538 1.00 94.75 104 GLU A O 1
ATOM 890 N N . VAL A 1 105 ? -4.950 -11.356 -3.709 1.00 92.69 105 VAL A N 1
ATOM 891 C CA . VAL A 1 105 ? -5.244 -9.991 -4.164 1.00 92.69 105 VAL A CA 1
ATOM 892 C C . VAL A 1 105 ? -3.962 -9.167 -4.259 1.00 92.69 105 VAL A C 1
ATOM 894 O O . VAL A 1 105 ? -3.740 -8.516 -5.282 1.00 92.69 105 VAL A O 1
ATOM 897 N N . CYS A 1 106 ? -3.100 -9.209 -3.241 1.00 92.12 106 CYS A N 1
ATOM 898 C CA . CYS A 1 106 ? -1.837 -8.467 -3.242 1.00 92.12 106 CYS A CA 1
ATOM 899 C C . CYS A 1 106 ? -0.904 -8.916 -4.377 1.00 92.12 106 CYS A C 1
ATOM 901 O O . CYS A 1 106 ? -0.404 -8.077 -5.134 1.00 92.12 106 CYS A O 1
ATOM 903 N N . ARG A 1 107 ? -0.740 -10.232 -4.554 1.00 92.75 107 ARG A N 1
ATOM 904 C CA . ARG A 1 107 ? 0.053 -10.830 -5.640 1.00 92.75 107 ARG A CA 1
ATOM 905 C C . ARG A 1 107 ? -0.451 -10.406 -7.006 1.00 92.75 107 ARG A C 1
ATOM 907 O O . ARG A 1 107 ? 0.330 -9.913 -7.807 1.00 92.75 107 ARG A O 1
ATOM 914 N N . ARG A 1 108 ? -1.768 -10.454 -7.231 1.00 92.50 108 ARG A N 1
ATOM 915 C CA . ARG A 1 108 ? -2.372 -10.030 -8.501 1.00 92.50 108 ARG A CA 1
ATOM 916 C C . ARG A 1 108 ? -1.965 -8.615 -8.901 1.00 92.50 108 ARG A C 1
ATOM 918 O O . ARG A 1 108 ? -1.756 -8.376 -10.083 1.00 92.50 108 ARG A O 1
ATOM 925 N N . TYR A 1 109 ? -1.867 -7.680 -7.955 1.00 90.25 109 TYR A N 1
ATOM 926 C CA . TYR A 1 109 ? -1.419 -6.319 -8.258 1.00 90.25 109 TYR A CA 1
ATOM 927 C C . TYR A 1 109 ? 0.082 -6.252 -8.545 1.00 90.25 109 TYR A C 1
ATOM 929 O O . TYR A 1 109 ? 0.478 -5.585 -9.500 1.00 90.25 109 TYR A O 1
ATOM 937 N N . ILE A 1 110 ? 0.907 -6.956 -7.772 1.00 89.06 110 ILE A N 1
ATOM 938 C CA . ILE A 1 110 ? 2.364 -6.996 -7.965 1.00 89.06 11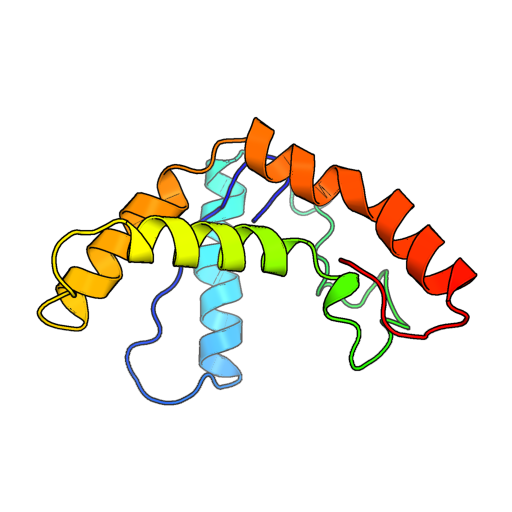0 ILE A CA 1
ATOM 939 C C . ILE A 1 110 ? 2.723 -7.648 -9.308 1.00 89.06 110 ILE A C 1
ATOM 941 O O . ILE A 1 110 ? 3.520 -7.096 -10.064 1.00 89.06 110 ILE A O 1
ATOM 945 N N . ASP A 1 111 ? 2.052 -8.739 -9.668 1.00 90.62 111 ASP A N 1
ATOM 946 C CA . ASP A 1 111 ? 2.270 -9.494 -10.906 1.00 90.62 111 ASP A CA 1
ATOM 947 C C . ASP A 1 111 ? 1.939 -8.683 -12.172 1.00 90.62 111 ASP A C 1
ATOM 949 O O . ASP A 1 111 ? 2.335 -9.053 -13.277 1.00 90.62 111 ASP A O 1
ATOM 953 N N . THR A 1 112 ? 1.251 -7.539 -12.042 1.00 90.75 112 THR A N 1
ATOM 954 C CA . THR A 1 112 ? 1.035 -6.619 -13.172 1.00 90.75 112 THR A CA 1
ATOM 955 C C . THR A 1 112 ? 2.261 -5.777 -13.528 1.00 90.75 112 THR A C 1
ATOM 957 O O . THR A 1 112 ? 2.263 -5.152 -14.590 1.00 90.75 112 THR A O 1
ATOM 960 N N . MET A 1 113 ? 3.312 -5.758 -12.700 1.00 89.44 113 MET A N 1
ATOM 961 C CA . MET A 1 113 ? 4.488 -4.904 -12.911 1.00 89.44 113 MET A CA 1
ATOM 962 C C . MET A 1 113 ? 5.169 -5.080 -14.273 1.00 89.44 113 MET A C 1
ATOM 964 O O . MET A 1 113 ? 5.390 -4.065 -14.936 1.00 89.44 113 MET A O 1
ATOM 968 N N . PRO A 1 114 ? 5.429 -6.304 -14.774 1.00 90.19 114 PRO A N 1
ATOM 969 C CA . PRO A 1 114 ? 6.003 -6.472 -16.109 1.00 90.19 114 PRO A CA 1
ATOM 970 C C . PRO A 1 114 ? 5.135 -5.856 -17.216 1.00 90.19 114 PRO A C 1
ATOM 972 O O . PRO A 1 114 ? 5.655 -5.257 -18.156 1.00 90.19 114 PRO A O 1
ATOM 975 N N . ALA A 1 115 ? 3.807 -5.955 -17.094 1.00 92.12 115 ALA A N 1
ATOM 976 C CA . ALA A 1 115 ? 2.876 -5.378 -18.062 1.00 92.12 115 ALA A CA 1
ATOM 977 C C . ALA A 1 115 ? 2.825 -3.842 -17.987 1.00 92.12 115 ALA A C 1
ATOM 979 O O . ALA A 1 115 ? 2.748 -3.192 -19.027 1.00 92.12 115 ALA A O 1
ATOM 980 N N . ARG A 1 116 ? 2.906 -3.262 -16.782 1.00 91.00 116 ARG A N 1
ATOM 981 C CA . ARG A 1 116 ? 2.984 -1.805 -16.565 1.00 91.00 116 ARG A CA 1
ATOM 982 C C . ARG A 1 116 ? 4.260 -1.213 -17.144 1.00 91.00 116 ARG A C 1
ATOM 984 O O . ARG A 1 116 ? 4.193 -0.237 -17.881 1.00 91.00 116 ARG A O 1
ATOM 991 N N . ILE A 1 117 ? 5.402 -1.844 -16.864 1.00 88.62 117 ILE A N 1
ATOM 992 C CA . ILE A 1 117 ? 6.705 -1.433 -17.403 1.00 88.62 117 ILE A CA 1
ATOM 993 C C . ILE A 1 117 ? 6.664 -1.470 -18.928 1.00 88.62 117 ILE A C 1
ATOM 995 O O . ILE A 1 117 ? 7.039 -0.499 -19.577 1.00 88.62 117 ILE A O 1
ATOM 999 N N . LYS A 1 118 ? 6.142 -2.558 -19.507 1.00 91.25 118 LYS A N 1
ATOM 1000 C CA . LYS A 1 118 ? 5.971 -2.653 -20.957 1.00 91.25 118 LYS A CA 1
ATOM 1001 C C . LYS A 1 118 ? 5.082 -1.531 -21.502 1.00 91.25 118 LYS A C 1
ATOM 1003 O O . LYS A 1 118 ? 5.461 -0.903 -22.477 1.00 91.25 118 LYS A O 1
ATOM 1008 N N . ALA A 1 119 ? 3.948 -1.248 -20.863 1.00 92.38 119 ALA A N 1
ATOM 1009 C CA . ALA A 1 119 ? 3.059 -0.168 -21.288 1.00 92.38 119 ALA A CA 1
ATOM 1010 C C . ALA A 1 119 ? 3.733 1.213 -21.221 1.00 92.38 119 ALA A C 1
ATOM 1012 O O . ALA A 1 119 ? 3.511 2.026 -22.110 1.00 92.38 119 ALA A O 1
ATOM 1013 N N . ALA A 1 120 ? 4.570 1.465 -20.211 1.00 89.88 120 ALA A N 1
ATOM 1014 C CA . ALA A 1 120 ? 5.332 2.708 -20.099 1.00 89.88 120 ALA A CA 1
ATOM 1015 C C . ALA A 1 120 ? 6.410 2.828 -21.191 1.00 89.88 120 ALA A C 1
ATOM 1017 O O . ALA A 1 120 ? 6.598 3.909 -21.746 1.00 89.88 120 ALA A O 1
ATOM 1018 N N . ILE A 1 121 ? 7.081 1.722 -21.537 1.00 89.75 121 ILE A N 1
ATOM 1019 C CA . ILE A 1 121 ? 8.036 1.667 -22.657 1.00 89.75 121 ILE A CA 1
ATOM 1020 C C . ILE A 1 121 ? 7.314 1.906 -23.989 1.00 89.75 121 ILE A C 1
ATOM 1022 O O . ILE A 1 121 ? 7.753 2.743 -24.772 1.00 89.75 121 ILE A O 1
ATOM 1026 N N . ASP A 1 122 ? 6.195 1.216 -24.226 1.00 93.94 122 ASP A N 1
ATOM 1027 C CA . ASP A 1 122 ? 5.381 1.353 -25.442 1.00 93.94 122 ASP A CA 1
ATOM 1028 C C . ASP A 1 122 ? 4.791 2.772 -25.581 1.00 93.94 122 ASP A C 1
ATOM 1030 O O . ASP A 1 122 ? 4.552 3.240 -26.692 1.00 93.94 122 ASP A O 1
ATOM 1034 N N . ALA A 1 123 ? 4.561 3.463 -24.458 1.00 93.25 123 ALA A N 1
ATOM 1035 C CA . ALA A 1 123 ? 4.115 4.854 -24.405 1.00 93.25 123 ALA A CA 1
ATOM 1036 C C . ALA A 1 123 ? 5.266 5.876 -24.453 1.00 93.25 123 ALA A C 1
ATOM 1038 O O . ALA A 1 123 ? 5.008 7.070 -24.309 1.00 93.25 123 ALA A O 1
ATOM 1039 N N . GLU A 1 124 ? 6.519 5.432 -24.606 1.00 90.81 124 GLU A N 1
ATOM 1040 C CA . GLU A 1 124 ? 7.720 6.283 -24.611 1.00 90.81 124 GLU A CA 1
ATOM 1041 C C . GLU A 1 124 ? 7.818 7.199 -23.371 1.00 90.81 124 GLU A C 1
ATOM 1043 O O . GLU A 1 124 ? 8.226 8.356 -23.448 1.00 90.81 124 GLU A O 1
ATOM 1048 N N . GLY A 1 125 ? 7.413 6.686 -22.203 1.00 83.25 125 GLY A N 1
ATOM 1049 C CA . GLY A 1 125 ? 7.360 7.444 -20.947 1.00 83.25 125 GLY A CA 1
ATOM 1050 C C . GLY A 1 125 ? 6.093 8.288 -20.754 1.00 83.25 125 GLY A C 1
ATOM 1051 O O . GLY A 1 125 ? 5.982 8.999 -19.756 1.00 83.25 125 GLY A O 1
ATOM 1052 N N . GLY A 1 126 ? 5.131 8.216 -21.676 1.00 87.19 126 GLY A N 1
ATOM 1053 C CA . GLY A 1 126 ? 3.801 8.804 -21.524 1.00 87.19 126 GLY A CA 1
ATOM 1054 C C . GLY A 1 126 ? 2.904 8.054 -20.530 1.00 87.19 126 GLY A C 1
ATOM 1055 O O . GLY A 1 126 ? 3.213 6.952 -20.078 1.00 87.19 126 GLY A O 1
ATOM 1056 N N . SER A 1 127 ? 1.756 8.656 -20.204 1.00 89.19 127 SER A N 1
ATOM 1057 C CA . SER A 1 127 ? 0.761 8.056 -19.309 1.00 89.19 127 SER A CA 1
ATOM 1058 C C . SER A 1 127 ? 0.173 6.769 -19.881 1.00 89.19 127 SER A C 1
ATOM 1060 O O . SER A 1 127 ? -0.107 6.658 -21.078 1.00 89.19 127 SER A O 1
ATOM 1062 N N . THR A 1 128 ? -0.082 5.816 -18.999 1.00 90.62 128 THR A N 1
ATOM 1063 C CA . THR A 1 128 ? -0.662 4.519 -19.321 1.00 90.62 128 THR A CA 1
ATOM 1064 C C . THR A 1 128 ? -2.072 4.402 -18.735 1.00 90.62 128 THR A C 1
ATOM 1066 O O . THR A 1 128 ? -2.630 5.333 -18.161 1.00 90.62 128 THR A O 1
ATOM 1069 N N . LYS A 1 129 ? -2.702 3.242 -18.937 1.00 87.62 129 LYS A N 1
ATOM 1070 C CA . LYS A 1 129 ? -4.027 2.930 -18.377 1.00 87.62 129 LYS A CA 1
ATOM 1071 C C . LYS A 1 129 ? -3.989 2.451 -16.919 1.00 87.62 129 LYS A C 1
ATOM 1073 O O . LYS A 1 129 ? -5.052 2.131 -16.385 1.00 87.62 129 LYS A O 1
ATOM 1078 N N . TYR A 1 130 ? -2.792 2.232 -16.377 1.00 83.62 130 TYR A N 1
ATOM 1079 C CA . TYR A 1 130 ? -2.574 1.663 -15.048 1.00 83.62 130 TYR A CA 1
ATOM 1080 C C . TYR A 1 130 ? -2.551 2.755 -13.988 1.00 83.62 130 TYR A C 1
ATOM 1082 O O . TYR A 1 130 ? -2.090 3.861 -14.311 1.00 83.62 130 TYR A O 1
#

Radius of gyration: 16.4 Å; chains: 1; bounding box: 45×32×40 Å

InterPro domains:
  IPR036397 Ribonuclease H superfamily [G3DSA:3.30.420.10] (1-130)

Organism: Rhizopus oryzae (NCBI:txid64495)

Sequence (130 aa):
MTHEGPGYACQIYDGTMNSDLYQHILDTTLRETMEYYDMDWSTTYFQHHVNYIDDWPAQSPDLYPIEHPWHHLKLKLSLYDKKAKGVHELWERVEKGWNSFDKEVCRRYIDTMPARIKAAIDAEGGSTKY

pLDDT: mean 86.96, std 10.37, range [44.88, 96.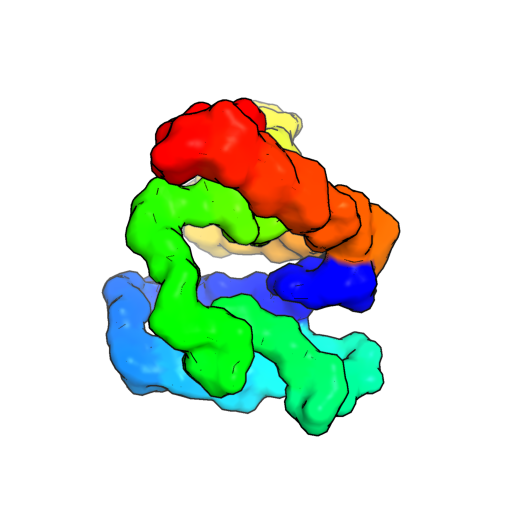19]